Protein 3V9O (pdb70)

InterPro domains:
  IPR006156 Dihydroneopterin aldolase [PTHR42844] (16-134)
  IPR006157 Dihydroneopterin aldolase/epimerase domain [PF02152] (22-130)
  IPR006157 Dihydroneopterin aldolase/epimerase domain [SM00905] (21-132)
  IPR006157 Dihydroneopterin aldolase/epimerase domain [TIGR00526] (20-133)
  IPR043133 GTP cyclohydrolase I, C-terminal/NADPH-dependent 7-cyano-7-deazaguanine reductase [G3DSA:3.30.1130.10] (1-139)

Secondary structure (DSSP, 8-state):
-TTSTTTTTEEEEEEEEEEEEE------EEEEEEEEEEEEGGGS--SS--GGGS--THHHHHHHHHHHHT----SHHHHHHHHHHHHHSSTT--EEEEEEEETTS-TTSS-EEEEEEEE--

Solvent-accessible surface area: 7402 Å² total; per-residue (Å²): 75,76,171,81,116,98,1,65,74,6,76,98,23,119,45,171,87,30,79,20,128,10,102,16,30,121,104,106,70,82,0,7,0,22,0,6,0,1,0,14,71,100,100,1,75,56,129,94,140,97,119,169,30,51,28,56,146,75,36,2,122,96,2,0,54,107,2,28,87,144,33,174,18,111,90,18,83,69,1,0,70,26,0,0,51,26,0,21,81,67,153,23,2,36,0,0,52,0,16,0,48,40,24,97,41,108,149,129,62,138,42,58,43,38,100,35,91,118,64,72,132

CATH classification: 3.30.1130.10

Organism: Burkholderia thailandensis (strain ATCC 700388 / DSM 13276 / CCUG 48851 / CIP 106301 / E264) (NCBI:txid271848)

B-factor: mean 26.2, std 16.11, range [11.16, 100.0]

Structure (mmCIF, N/CA/C/O backbone):
data_3V9O
#
_entry.id   3V9O
#
_cell.length_a   73.984
_cell.length_b   73.984
_cell.length_c   110.976
_cell.angle_alpha   90.000
_cell.angle_beta   90.000
_cell.angle_gamma   90.000
#
_symmetry.space_group_name_H-M   'I 4 2 2'
#
loop_
_entity.id
_entity.type
_entity.pdbx_description
1 polymer 'Dihydroneopterin aldolase'
2 non-polymer 1,2-ETHANEDIOL
3 non-polymer GUANINE
4 non-polymer 'SULFATE ION'
5 water water
#
loop_
_atom_site.group_PDB
_atom_site.id
_atom_site.type_symbol
_atom_site.label_atom_id
_atom_site.label_alt_id
_atom_site.label_comp_id
_atom_site.label_asym_id
_atom_site.label_entity_id
_atom_site.label_seq_id
_atom_site.pdbx_PDB_ins_code
_atom_site.Cartn_x
_atom_site.Cartn_y
_atom_site.Cartn_z
_atom_site.occupancy
_atom_site.B_iso_or_equiv
_atom_site.auth_seq_id
_atom_site.auth_comp_id
_atom_site.auth_asym_id
_atom_site.auth_atom_id
_atom_site.pdbx_PDB_model_num
ATOM 1 N N . ALA A 1 13 ? 31.536 -37.692 25.426 1.00 50.28 9 ALA A N 1
ATOM 2 C CA . ALA A 1 13 ? 30.602 -36.721 26.009 1.00 49.72 9 ALA A CA 1
ATOM 3 C C . ALA A 1 13 ? 29.495 -37.374 26.844 1.00 45.20 9 ALA A C 1
ATOM 4 O O . ALA A 1 13 ? 29.121 -36.851 27.904 1.00 47.13 9 ALA A O 1
ATOM 6 N N . LEU A 1 14 ? 28.971 -38.508 26.375 1.00 82.70 10 LEU A N 1
ATOM 7 C CA . LEU A 1 14 ? 27.935 -39.232 27.123 1.00 71.15 10 LEU A CA 1
ATOM 8 C C . LEU A 1 14 ? 28.515 -40.003 28.331 1.00 69.20 10 LEU A C 1
ATOM 9 O O . LEU A 1 14 ? 27.787 -40.688 29.057 1.00 66.91 10 LEU A O 1
ATOM 14 N N . LEU A 1 15 ? 29.824 -39.858 28.543 1.00 75.30 11 LEU A N 1
ATOM 15 C CA . LEU A 1 15 ? 30.502 -40.378 29.733 1.00 81.72 11 LEU A CA 1
ATOM 16 C C . LEU A 1 15 ? 30.505 -39.344 30.868 1.00 85.52 11 LEU A C 1
ATOM 17 O O . LEU A 1 15 ? 30.621 -39.704 32.041 1.00 85.87 11 LEU A O 1
ATOM 22 N N . HIS A 1 16 ? 30.402 -38.061 30.510 1.00 86.11 12 HIS A N 1
ATOM 23 C CA . HIS A 1 16 ? 30.292 -36.981 31.494 1.00 88.13 12 HIS A CA 1
ATOM 24 C C . HIS A 1 16 ? 29.144 -37.329 32.445 1.00 85.29 12 HIS A C 1
ATOM 25 O O . HIS A 1 16 ? 28.082 -37.769 31.997 1.00 78.76 12 HIS A O 1
ATOM 32 N N . PRO A 1 17 ? 29.365 -37.170 33.764 1.00 87.50 13 PRO A N 1
ATOM 33 C CA . PRO A 1 17 ? 28.399 -37.607 34.787 1.00 85.89 13 PRO A CA 1
ATOM 34 C C . PRO A 1 17 ? 27.017 -36.945 34.694 1.00 80.63 13 PRO A C 1
ATOM 35 O O . PRO A 1 17 ? 26.017 -37.568 35.045 1.00 76.05 13 PRO A O 1
ATOM 39 N N . ARG A 1 18 ? 26.965 -35.704 34.222 1.00 77.70 14 ARG A N 1
ATOM 40 C CA . ARG A 1 18 ? 25.706 -34.970 34.109 1.00 77.57 14 ARG A CA 1
ATOM 41 C C . ARG A 1 18 ? 24.947 -35.366 32.841 1.00 71.14 14 ARG A C 1
ATOM 42 O O . ARG A 1 18 ? 23.798 -34.984 32.632 1.00 66.35 14 ARG A O 1
ATOM 50 N N . LEU A 1 19 ? 25.606 -36.150 32.001 1.00 38.86 15 LEU A N 1
ATOM 51 C CA . LEU A 1 19 ? 25.088 -36.504 30.683 1.00 34.62 15 LEU A CA 1
ATOM 52 C C . LEU A 1 19 ? 24.949 -38.024 30.546 1.00 33.45 15 LEU A C 1
ATOM 53 O O . LEU A 1 19 ? 24.516 -38.527 29.510 1.00 33.97 15 LEU A O 1
ATOM 58 N N . ALA A 1 20 ? 25.317 -38.754 31.591 1.00 38.03 16 ALA A N 1
ATOM 59 C CA . ALA A 1 20 ? 25.271 -40.216 31.530 1.00 41.68 16 ALA A CA 1
ATOM 60 C C . ALA A 1 20 ? 23.847 -40.787 31.376 1.00 43.85 16 ALA A C 1
ATOM 61 O O . ALA A 1 20 ? 23.672 -41.929 30.955 1.00 41.59 16 ALA A O 1
ATOM 63 N N . ASP A 1 21 ? 22.838 -40.000 31.744 1.00 33.40 17 ASP A N 1
ATOM 64 C CA . ASP A 1 21 ? 21.477 -40.467 31.653 1.00 29.73 17 ASP A CA 1
ATOM 65 C C . ASP A 1 21 ? 20.800 -39.851 30.421 1.00 25.18 17 ASP A C 1
ATOM 66 O O . ASP A 1 21 ? 19.572 -39.854 30.348 1.00 24.73 17 ASP A O 1
ATOM 71 N N . CYS A 1 22 ? 21.597 -39.353 29.477 1.00 22.66 18 CYS A N 1
ATOM 72 C CA . CYS A 1 22 ? 21.103 -38.666 28.288 1.00 17.82 18 CYS A CA 1
ATOM 73 C C . CYS A 1 22 ? 21.417 -39.461 26.997 1.00 18.86 18 CYS A C 1
ATOM 74 O O . CYS A 1 22 ? 22.339 -40.281 26.960 1.00 23.84 18 CYS A O 1
ATOM 77 N N . ARG A 1 23 ? 20.612 -39.245 25.994 1.00 15.14 19 ARG A N 1
ATOM 78 C CA . ARG A 1 23 ? 21.033 -39.532 24.608 1.00 15.63 19 ARG A CA 1
ATOM 79 C C . ARG A 1 23 ? 21.479 -38.250 23.944 1.00 15.92 19 ARG A C 1
ATOM 80 O O . ARG A 1 23 ? 21.190 -37.133 24.422 1.00 15.05 19 ARG A O 1
ATOM 88 N N . ARG A 1 24 ? 22.225 -38.399 22.871 1.00 14.61 20 ARG A N 1
ATOM 89 C CA A ARG A 1 24 ? 22.733 -37.265 22.105 0.38 15.05 20 ARG A CA 1
ATOM 90 C CA B ARG A 1 24 ? 22.721 -37.252 22.086 0.62 14.95 20 ARG A CA 1
ATOM 91 C C . ARG A 1 24 ? 22.023 -37.220 20.755 1.00 14.35 20 ARG A C 1
ATOM 92 O O . ARG A 1 24 ? 22.033 -38.206 20.011 1.00 17.54 20 ARG A O 1
ATOM 107 N N . LEU A 1 25 ? 21.372 -36.120 20.418 1.00 12.78 21 LEU A N 1
ATOM 108 C CA . LEU A 1 25 ? 20.849 -35.871 19.079 1.00 12.07 21 LEU A CA 1
ATOM 109 C C . LEU A 1 25 ? 21.866 -34.967 18.408 1.00 12.83 21 LEU A C 1
ATOM 110 O O . LEU A 1 25 ? 22.437 -34.110 19.070 1.00 14.53 21 LEU A O 1
ATOM 115 N N . TYR A 1 26 ? 22.137 -35.178 17.123 1.00 12.45 22 TYR A N 1
ATOM 116 C CA . TYR A 1 26 ? 23.202 -34.387 16.499 1.00 12.56 22 TYR A CA 1
ATOM 117 C C . TYR A 1 26 ? 22.820 -34.025 15.066 1.00 12.59 22 TYR A C 1
ATOM 118 O O . TYR A 1 26 ? 22.223 -34.778 14.314 1.00 12.86 22 TYR A O 1
ATOM 127 N N . LEU A 1 27 ? 23.284 -32.813 14.720 1.00 12.97 23 LEU A N 1
ATOM 128 C CA . LEU A 1 27 ? 23.152 -32.283 13.356 1.00 13.10 23 LEU A CA 1
ATOM 129 C C . LEU A 1 27 ? 24.564 -32.011 12.870 1.00 11.46 23 LEU A C 1
ATOM 130 O O . LEU A 1 27 ? 25.343 -31.223 13.475 1.00 13.13 23 LEU A O 1
ATOM 135 N N . ARG A 1 28 ? 24.982 -32.715 11.810 1.00 11.80 2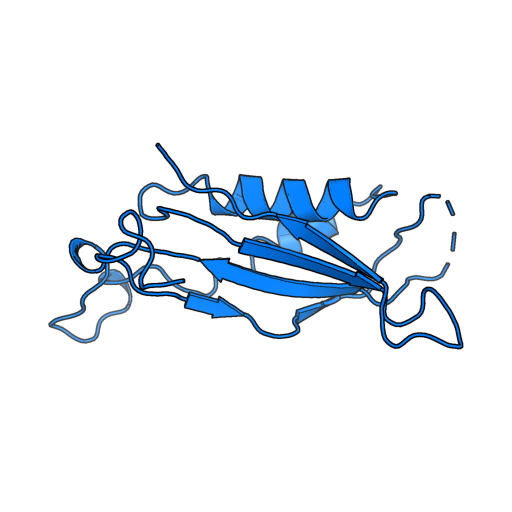4 ARG A N 1
ATOM 136 C CA . ARG A 1 28 ? 26.341 -32.602 11.301 1.00 12.76 24 ARG A CA 1
ATOM 137 C C . ARG A 1 28 ? 26.400 -31.753 10.048 1.00 12.41 24 ARG A C 1
ATOM 138 O O . ARG A 1 28 ? 25.691 -32.034 9.066 1.00 13.62 24 ARG A O 1
ATOM 146 N N . ASN A 1 29 ? 27.278 -30.749 10.107 1.00 12.74 25 ASN A N 1
ATOM 147 C CA . ASN A 1 29 ? 27.598 -29.865 8.938 1.00 12.68 25 ASN A CA 1
ATOM 148 C C . ASN A 1 29 ? 26.342 -29.317 8.267 1.00 11.41 25 ASN A C 1
ATOM 149 O O . ASN A 1 29 ? 26.100 -29.599 7.063 1.00 14.40 25 ASN A O 1
ATOM 154 N N . HIS A 1 30 ? 25.562 -28.526 9.018 1.00 11.76 26 HIS A N 1
ATOM 155 C CA . HIS A 1 30 ? 24.480 -27.780 8.433 1.00 12.91 26 HIS A CA 1
ATOM 156 C C . HIS A 1 30 ? 25.081 -26.520 7.836 1.00 12.83 26 HIS A C 1
ATOM 157 O O . HIS A 1 30 ? 25.599 -25.677 8.542 1.00 13.09 26 HIS A O 1
ATOM 164 N N . GLU A 1 31 ? 24.995 -26.378 6.530 1.00 12.75 27 GLU A N 1
ATOM 165 C CA . GLU A 1 31 ? 25.505 -25.175 5.858 1.00 13.18 27 GLU A CA 1
ATOM 166 C C . GLU A 1 31 ? 24.371 -24.168 5.648 1.00 13.45 27 GLU A C 1
ATOM 167 O O . GLU A 1 31 ? 23.250 -24.496 5.290 1.00 16.04 27 GLU A O 1
ATOM 173 N N . VAL A 1 32 ? 24.769 -22.903 5.849 1.00 13.44 28 VAL A N 1
ATOM 174 C CA . VAL A 1 32 ? 23.906 -21.782 5.520 1.00 13.77 28 VAL A CA 1
ATOM 175 C C . VAL A 1 32 ? 24.736 -20.734 4.802 1.00 14.69 28 VAL A C 1
ATOM 176 O O . VAL A 1 32 ? 25.979 -20.685 4.912 1.00 15.90 28 VAL A O 1
ATOM 180 N N . TYR A 1 33 ? 24.064 -19.862 4.060 1.00 16.94 29 TYR A N 1
ATOM 181 C CA . TYR A 1 33 ? 24.695 -18.732 3.439 1.00 16.55 29 TYR A CA 1
ATOM 182 C C . TYR A 1 33 ? 24.056 -17.498 4.073 1.00 18.18 29 TYR A C 1
ATOM 183 O O . TYR A 1 33 ? 22.816 -17.397 4.136 1.00 22.12 29 TYR A O 1
ATOM 192 N N . MET A 1 34 ? 24.902 -16.601 4.566 1.00 18.12 30 MET A N 1
ATOM 193 C CA . MET A 1 34 ? 24.353 -15.440 5.257 1.00 18.29 30 MET A CA 1
ATOM 194 C C . MET A 1 34 ? 25.364 -14.307 5.199 1.00 18.54 30 MET A C 1
ATOM 195 O O . MET A 1 34 ? 26.572 -14.502 4.902 1.00 19.54 30 MET A O 1
ATOM 200 N N . ASN A 1 35 ? 24.900 -13.090 5.500 1.00 20.42 31 ASN A N 1
ATOM 201 C CA . ASN A 1 35 ? 25.815 -11.981 5.669 1.00 22.71 31 ASN A CA 1
ATOM 202 C C . ASN A 1 35 ? 26.371 -12.068 7.086 1.00 27.57 31 ASN A C 1
ATOM 203 O O . ASN A 1 35 ? 25.612 -12.206 8.036 1.00 35.90 31 ASN A O 1
ATOM 208 N N . ILE A 1 36 ? 27.694 -12.134 7.193 1.00 24.81 32 ILE A N 1
ATOM 209 C CA . ILE A 1 36 ? 28.347 -12.277 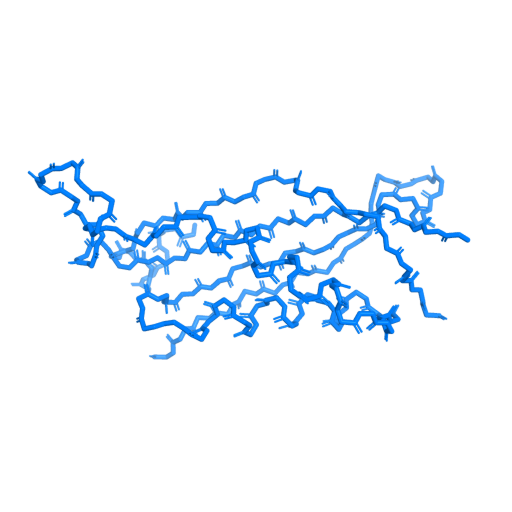8.483 1.00 24.19 32 ILE A CA 1
ATOM 210 C C . ILE A 1 36 ? 29.749 -11.745 8.305 1.00 27.86 32 ILE A C 1
ATOM 211 O O . ILE A 1 36 ? 30.354 -11.895 7.232 1.00 39.26 32 ILE A O 1
ATOM 216 N N . GLY A 1 37 ? 30.254 -11.014 9.279 1.00 26.35 33 GLY A N 1
ATOM 217 C CA . GLY A 1 37 ? 31.574 -10.465 9.114 1.00 27.15 33 GLY A CA 1
ATOM 218 C C . GLY A 1 37 ? 31.703 -9.294 10.017 1.00 41.94 33 GLY A C 1
ATOM 219 O O . GLY A 1 37 ? 30.788 -8.438 10.037 1.00 37.66 33 GLY A O 1
ATOM 220 N N . ALA A 1 38 ? 32.826 -9.261 10.748 1.00 47.33 34 ALA A N 1
ATOM 221 C CA . ALA A 1 38 ? 33.233 -8.123 11.578 1.00 50.73 34 ALA A CA 1
ATOM 222 C C . ALA A 1 38 ? 33.908 -7.038 10.747 1.00 56.76 34 ALA A C 1
ATOM 223 O O . ALA A 1 38 ? 33.245 -6.162 10.198 1.00 60.08 34 ALA A O 1
ATOM 225 N N . GLY A 1 45 ? 29.328 -9.989 -0.511 1.00 51.95 41 GLY A N 1
ATOM 226 C CA . GLY A 1 45 ? 28.251 -10.957 -0.644 1.00 47.08 41 GLY A CA 1
ATOM 227 C C . GLY A 1 45 ? 28.125 -11.952 0.514 1.00 38.14 41 GLY A C 1
ATOM 228 O O . GLY A 1 45 ? 28.902 -11.914 1.488 1.00 39.58 41 GLY A O 1
ATOM 229 N N . GLU A 1 46 ? 27.131 -12.837 0.444 1.00 35.13 42 GLU A N 1
ATOM 230 C CA . GLU A 1 46 ? 26.950 -13.787 1.508 1.00 27.91 42 GLU A CA 1
ATOM 231 C C . GLU A 1 46 ? 28.162 -14.703 1.644 1.00 25.11 42 GLU A C 1
ATOM 232 O O . GLU A 1 46 ? 28.928 -14.900 0.710 1.00 37.05 42 GLU A O 1
ATOM 238 N N . GLN A 1 47 ? 28.335 -15.207 2.842 1.00 21.52 43 GLN A N 1
ATOM 239 C CA A GLN A 1 47 ? 29.393 -16.178 3.101 0.60 21.57 43 GLN A CA 1
ATOM 240 C CA B GLN A 1 47 ? 29.387 -16.178 3.120 0.40 21.95 43 GLN A CA 1
ATOM 241 C C . GLN A 1 47 ? 28.779 -17.502 3.506 1.00 18.35 43 GLN A C 1
ATOM 242 O O . GLN A 1 47 ? 27.673 -17.590 4.044 1.00 18.45 43 GLN A O 1
ATOM 253 N N . ARG A 1 48 ? 29.505 -18.596 3.283 1.00 17.22 44 ARG A N 1
ATOM 254 C CA A ARG A 1 48 ? 29.083 -19.909 3.737 0.42 15.71 44 ARG A CA 1
ATOM 255 C CA B ARG A 1 48 ? 29.069 -19.914 3.755 0.58 15.70 44 ARG A CA 1
ATOM 256 C C . ARG A 1 48 ? 29.502 -20.108 5.191 1.00 15.62 44 ARG A C 1
ATOM 257 O O . ARG A 1 48 ? 30.660 -19.860 5.533 1.00 17.37 44 ARG A O 1
ATOM 272 N N . VAL A 1 49 ? 28.573 -20.541 6.039 1.00 13.85 45 VAL A N 1
ATOM 273 C CA . VAL A 1 49 ? 28.851 -20.838 7.456 1.00 13.66 45 VAL A CA 1
ATOM 274 C C . VAL A 1 49 ? 28.414 -22.257 7.685 1.00 13.28 45 VAL A C 1
ATOM 275 O O . VAL A 1 49 ? 27.311 -22.667 7.243 1.00 14.00 45 VAL A O 1
ATOM 279 N N . VAL A 1 50 ? 29.247 -23.073 8.367 1.00 12.40 46 VAL A N 1
ATOM 280 C CA . VAL A 1 50 ? 28.908 -24.493 8.625 1.00 12.03 46 VAL A CA 1
ATOM 281 C C . VAL A 1 50 ? 28.699 -24.647 10.136 1.00 14.44 46 VAL A C 1
ATOM 282 O O . VAL A 1 50 ? 29.558 -24.205 10.963 1.00 13.06 46 VAL A O 1
ATOM 286 N N . ILE A 1 51 ? 27.572 -25.249 10.493 1.00 12.74 47 ILE A N 1
ATOM 287 C CA . ILE A 1 51 ? 27.101 -25.295 11.898 1.00 11.86 47 ILE A CA 1
ATOM 288 C C . ILE A 1 51 ? 26.952 -26.744 12.325 1.00 12.58 47 ILE A C 1
ATOM 289 O O . ILE A 1 51 ? 26.424 -27.569 11.574 1.00 13.57 47 ILE A O 1
ATOM 294 N N . ASN A 1 52 ? 27.428 -27.094 13.511 1.00 12.48 48 ASN A N 1
ATOM 295 C CA . ASN A 1 52 ? 27.237 -28.428 14.070 1.00 12.26 48 ASN A CA 1
ATOM 296 C C . ASN A 1 52 ? 26.595 -28.280 15.413 1.00 13.28 48 ASN A C 1
ATOM 297 O O . ASN A 1 52 ? 26.910 -27.366 16.182 1.00 13.59 48 ASN A O 1
ATOM 302 N N . VAL A 1 53 ? 25.644 -29.182 15.721 1.00 12.91 49 VAL A N 1
ATOM 303 C CA . VAL A 1 53 ? 24.870 -29.076 16.986 1.00 13.37 49 VAL A CA 1
ATOM 304 C C . VAL A 1 53 ? 24.762 -30.471 17.598 1.00 13.74 49 VAL A C 1
ATOM 305 O O . VAL A 1 53 ? 24.516 -31.476 16.906 1.00 13.43 49 VAL A O 1
ATOM 309 N N . ASP A 1 54 ? 24.940 -30.509 18.924 1.00 15.19 50 ASP A N 1
ATOM 310 C CA . ASP A 1 54 ? 24.704 -31.732 19.733 1.00 15.09 50 ASP A CA 1
ATOM 311 C C . ASP A 1 54 ? 23.712 -31.304 20.815 1.00 15.12 50 ASP A C 1
ATOM 312 O O . ASP A 1 54 ? 23.896 -30.318 21.534 1.00 15.67 50 ASP A O 1
ATOM 317 N N . LEU A 1 55 ? 22.579 -32.009 20.910 1.00 15.44 51 LEU A N 1
ATOM 318 C CA . LEU A 1 55 ? 21.602 -31.745 21.941 1.00 15.56 51 LEU A CA 1
ATOM 319 C C . LEU A 1 55 ? 21.561 -32.952 22.875 1.00 14.07 51 LEU A C 1
ATOM 320 O O . LEU A 1 55 ? 21.390 -34.097 22.402 1.00 16.96 51 LEU A O 1
ATOM 325 N N . PHE A 1 56 ? 21.706 -32.760 24.180 1.00 15.26 52 PHE A N 1
ATOM 326 C CA . PHE A 1 56 ? 21.658 -33.862 25.185 1.00 15.34 52 PHE A CA 1
ATOM 327 C C . PHE A 1 56 ? 20.319 -33.836 25.851 1.00 15.92 52 PHE A C 1
ATOM 328 O O . PHE A 1 56 ? 19.981 -32.815 26.487 1.00 17.77 52 PHE A O 1
ATOM 336 N N . VAL A 1 57 ? 19.550 -34.905 25.670 1.00 16.01 53 VAL A N 1
ATOM 337 C CA . VAL A 1 57 ? 18.197 -34.999 26.219 1.00 16.17 53 VAL A CA 1
ATOM 338 C C . VAL A 1 57 ? 18.090 -36.258 27.111 1.00 17.51 53 VAL A C 1
ATOM 339 O O . VAL A 1 57 ? 18.626 -37.328 26.724 1.00 17.79 53 VAL A O 1
ATOM 343 N N . PRO A 1 58 ? 17.430 -36.199 28.256 1.00 18.73 54 PRO A N 1
ATOM 344 C CA . PRO A 1 58 ? 17.393 -37.362 29.145 1.00 18.53 54 PRO A CA 1
ATOM 345 C C . PRO A 1 58 ? 16.728 -38.575 28.489 1.00 19.10 54 PRO A C 1
ATOM 346 O O . PRO A 1 58 ? 15.693 -38.426 27.832 1.00 19.72 54 PRO A O 1
ATOM 350 N N . LEU A 1 59 ? 17.321 -39.769 28.663 1.00 20.15 55 LEU A N 1
ATOM 351 C CA . LEU A 1 59 ? 16.651 -41.008 28.277 1.00 22.75 55 LEU A CA 1
ATOM 352 C C . LEU A 1 59 ? 15.276 -41.116 28.882 1.00 22.44 55 LEU A C 1
ATOM 353 O O . LEU A 1 59 ? 14.346 -41.606 28.249 1.00 26.36 55 LEU A O 1
ATOM 358 N N . ALA A 1 60 ? 15.098 -40.692 30.143 1.00 23.65 56 ALA A N 1
ATOM 359 C CA . ALA A 1 60 ? 13.833 -40.882 30.800 1.00 24.21 56 ALA A CA 1
ATOM 360 C C . ALA A 1 60 ? 12.725 -40.098 30.109 1.00 24.93 56 ALA A C 1
ATOM 361 O O . ALA A 1 60 ? 11.532 -40.431 30.266 1.00 28.47 56 ALA A O 1
ATOM 363 N N . LEU A 1 61 ? 13.100 -39.072 29.363 1.00 23.95 57 LEU A N 1
ATOM 364 C CA . LEU A 1 61 ? 12.125 -38.251 28.657 1.00 22.51 57 LEU A CA 1
ATOM 365 C C . LEU A 1 61 ? 12.012 -38.616 27.184 1.00 23.32 57 LEU A C 1
ATOM 366 O O . LEU A 1 61 ? 11.193 -38.018 26.482 1.00 25.08 57 LEU A O 1
ATOM 371 N N . THR A 1 62 ? 12.842 -39.537 26.678 1.00 20.75 58 THR A N 1
ATOM 372 C CA . THR A 1 62 ? 12.953 -39.713 25.207 1.00 19.33 58 THR A CA 1
ATOM 373 C C . THR A 1 62 ? 13.143 -41.153 24.827 1.00 19.68 58 THR A C 1
ATOM 374 O O . THR A 1 62 ? 13.804 -41.459 23.833 1.00 21.05 58 THR A O 1
ATOM 378 N N . THR A 1 63 ? 12.573 -42.076 25.598 1.00 21.08 59 THR A N 1
ATOM 379 C CA . THR A 1 63 ? 12.707 -43.505 25.309 1.00 22.76 59 THR A CA 1
ATOM 380 C C . THR A 1 63 ? 11.383 -43.973 24.805 1.00 25.56 59 THR A C 1
ATOM 381 O O . THR A 1 63 ? 10.452 -44.117 25.590 1.00 25.83 59 THR A O 1
ATOM 385 N N . PRO A 1 64 ? 11.251 -44.162 23.480 1.00 21.38 60 PRO A N 1
ATOM 386 C CA . PRO A 1 64 ? 9.972 -44.584 22.931 1.00 24.81 60 PRO A CA 1
ATOM 387 C C . PRO A 1 64 ? 9.722 -46.039 23.197 1.00 26.45 60 PRO A C 1
ATOM 388 O O . PRO A 1 64 ? 10.600 -46.913 23.000 1.00 28.72 60 PRO A O 1
ATOM 392 N N . VAL A 1 65 ? 8.517 -46.299 23.669 1.00 26.15 61 VAL A N 1
ATOM 393 C CA . VAL A 1 65 ? 8.084 -47.664 23.834 1.00 27.68 61 VAL A CA 1
ATOM 394 C C . VAL A 1 65 ? 6.965 -47.998 22.869 1.00 28.02 61 VAL A C 1
ATOM 395 O O . VAL A 1 65 ? 6.577 -49.150 22.790 1.00 31.85 61 VAL A O 1
ATOM 399 N N . GLU A 1 66 ? 6.450 -46.993 22.145 1.00 27.36 62 GLU A N 1
ATOM 400 C CA . GLU A 1 66 ? 5.427 -47.219 21.107 1.00 28.15 62 GLU A CA 1
ATOM 401 C C . GLU A 1 66 ? 5.873 -46.729 19.745 1.00 26.92 62 GLU A C 1
ATOM 402 O O . GLU A 1 66 ? 5.062 -46.653 18.821 1.00 27.91 62 GLU A O 1
ATOM 408 N N . ASP A 1 67 ? 7.148 -46.419 19.610 1.00 23.44 63 ASP A N 1
ATOM 409 C CA . ASP A 1 67 ? 7.697 -45.915 18.338 1.00 24.06 63 ASP A CA 1
ATOM 410 C C . ASP A 1 67 ? 6.924 -44.704 17.796 1.00 28.76 63 ASP A C 1
ATOM 411 O O . ASP A 1 67 ? 6.736 -44.584 16.594 1.00 26.31 63 ASP A O 1
ATOM 416 N N . LYS A 1 68 ? 6.532 -43.799 18.691 1.00 24.69 64 LYS A N 1
ATOM 417 C CA . LYS A 1 68 ? 5.812 -42.561 18.294 1.00 24.73 64 LYS A CA 1
ATOM 418 C C . LYS A 1 68 ? 6.586 -41.289 18.563 1.00 23.48 64 LYS A C 1
ATOM 419 O O . LYS A 1 68 ? 7.262 -41.159 19.572 1.00 22.67 64 LYS A O 1
ATOM 425 N N . LEU A 1 69 ? 6.531 -40.348 17.623 1.00 23.11 65 LEU A N 1
ATOM 426 C CA . LEU A 1 69 ? 7.307 -39.144 17.673 1.00 23.03 65 LEU A CA 1
ATOM 427 C C . LEU A 1 69 ? 7.030 -38.341 18.955 1.00 25.33 65 LEU A C 1
ATOM 428 O O . LEU A 1 69 ? 7.938 -37.691 19.481 1.0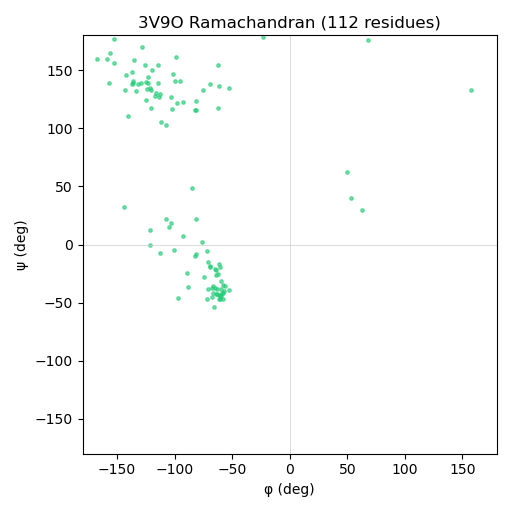0 23.13 65 LEU A O 1
ATOM 433 N N . ARG A 1 70 ? 5.788 -38.364 19.448 1.00 26.59 66 ARG A N 1
ATOM 434 C CA . ARG A 1 70 ? 5.438 -37.651 20.672 1.00 24.53 66 ARG A CA 1
ATOM 435 C C . ARG A 1 70 ? 6.220 -38.143 21.892 1.00 27.45 66 ARG A C 1
ATOM 436 O O . ARG A 1 70 ? 6.233 -37.470 22.910 1.00 29.69 66 ARG A O 1
ATOM 444 N N . GLU A 1 71 ? 6.831 -39.329 21.802 1.00 22.40 67 GLU A N 1
ATOM 445 C CA . GLU A 1 71 ? 7.598 -39.887 22.917 1.00 23.83 67 GLU A CA 1
ATOM 446 C C . GLU A 1 71 ? 9.025 -39.349 23.011 1.00 22.26 67 GLU A C 1
ATOM 447 O O . GLU A 1 71 ? 9.757 -39.700 23.941 1.00 25.82 67 GLU A O 1
ATOM 453 N N . VAL A 1 72 ? 9.478 -38.612 21.986 1.00 20.42 68 VAL A N 1
ATOM 454 C CA . VAL A 1 72 ? 10.846 -38.117 21.978 1.00 19.19 68 VAL A CA 1
ATOM 455 C C . VAL A 1 72 ? 10.935 -36.618 21.709 1.00 19.33 68 VAL A C 1
ATOM 456 O O . VAL A 1 72 ? 9.911 -35.952 21.425 1.00 22.80 68 VAL A O 1
ATOM 460 N N . VAL A 1 73 ? 12.133 -36.057 21.885 1.00 18.50 69 VAL A N 1
ATOM 461 C CA . VAL A 1 73 ? 12.405 -34.670 21.482 1.00 19.05 69 VAL A CA 1
ATOM 462 C C . VAL A 1 73 ? 12.701 -34.689 19.980 1.00 15.44 69 VAL A C 1
ATOM 463 O O . VAL A 1 73 ? 13.611 -35.349 19.533 1.00 16.39 69 VAL A O 1
ATOM 467 N N . ASP A 1 74 ? 11.832 -34.038 19.203 1.00 19.70 70 ASP A N 1
ATOM 468 C CA . ASP A 1 74 ? 11.965 -34.010 17.736 1.00 17.62 70 ASP A CA 1
ATOM 469 C C . ASP A 1 74 ? 13.274 -33.335 17.336 1.00 18.54 70 ASP A C 1
ATOM 470 O O . ASP A 1 74 ? 13.506 -32.155 17.653 1.00 20.27 70 ASP A O 1
ATOM 475 N N . TYR A 1 75 ? 14.165 -34.046 16.683 1.00 16.24 71 TYR A N 1
ATOM 476 C CA . TYR A 1 75 ? 15.434 -33.465 16.351 1.00 15.66 71 TYR A CA 1
ATOM 477 C C . TYR A 1 75 ? 15.389 -32.403 15.247 1.00 15.89 71 TYR A C 1
ATOM 478 O O . TYR A 1 75 ? 16.390 -31.673 15.086 1.00 15.78 71 TYR A O 1
ATOM 487 N N . ASP A 1 76 ? 14.228 -32.201 14.623 1.00 14.65 72 ASP A N 1
ATOM 488 C CA . ASP A 1 76 ? 14.051 -31.056 13.712 1.00 15.96 72 ASP A CA 1
ATOM 489 C C . ASP A 1 76 ? 14.242 -29.709 14.435 1.00 17.18 72 ASP A C 1
ATOM 490 O O . ASP A 1 76 ? 14.461 -28.695 13.769 1.00 18.70 72 ASP A O 1
ATOM 495 N N . LEU A 1 77 ? 14.139 -29.698 15.757 1.00 18.53 73 LEU A N 1
ATOM 496 C CA A LEU A 1 77 ? 14.366 -28.481 16.499 0.53 18.44 73 LEU A CA 1
ATOM 497 C CA B LEU A 1 77 ? 14.414 -28.512 16.587 0.47 19.03 73 LEU A CA 1
ATOM 498 C C . LEU A 1 77 ? 15.745 -27.883 16.272 1.00 17.36 73 LEU A C 1
ATOM 499 O O . LEU A 1 77 ? 15.883 -26.645 16.272 1.00 17.14 73 LEU A O 1
ATOM 508 N N . MET A 1 78 ? 16.770 -28.704 15.998 1.00 14.81 74 MET A N 1
ATOM 509 C CA . MET A 1 78 ? 18.108 -28.143 15.781 1.00 13.51 74 MET A CA 1
ATOM 510 C C . MET A 1 78 ? 18.139 -27.286 14.502 1.00 16.13 74 MET A C 1
ATOM 511 O O . MET A 1 78 ? 18.551 -26.097 14.573 1.00 15.69 74 MET A O 1
ATOM 516 N N . LYS A 1 79 ? 17.725 -27.825 13.355 1.00 14.68 75 LYS A N 1
ATOM 517 C CA . LYS A 1 79 ? 17.748 -27.043 12.134 1.00 16.37 75 LYS A CA 1
ATOM 518 C C . LYS A 1 79 ? 16.793 -25.852 12.267 1.00 18.09 75 LYS A C 1
ATOM 519 O O . LYS A 1 79 ? 17.147 -24.749 11.818 1.00 18.28 75 LYS A O 1
ATOM 525 N N . GLN A 1 80 ? 15.645 -26.020 12.904 1.00 17.61 76 GLN A N 1
ATOM 526 C CA . GLN A 1 80 ? 14.698 -24.899 13.084 1.00 19.00 76 GLN A CA 1
ATOM 527 C C . GLN A 1 80 ? 15.321 -23.759 13.864 1.00 18.72 76 GLN A C 1
ATOM 528 O O . GLN A 1 80 ? 15.098 -22.576 13.524 1.00 19.91 76 GLN A O 1
ATOM 534 N N . SER A 1 81 ? 16.014 -24.080 14.937 1.00 17.43 77 SER A N 1
ATOM 535 C CA A SER A 1 81 ? 16.696 -23.088 15.760 0.37 16.67 77 SER A CA 1
ATOM 536 C CA B SER A 1 81 ? 16.638 -23.043 15.731 0.63 18.04 77 SER A CA 1
ATOM 537 C C . SER A 1 81 ? 17.739 -22.326 14.971 1.00 18.30 77 SER A C 1
ATOM 538 O O . SER A 1 81 ? 17.840 -21.079 15.074 1.00 18.27 77 SER A O 1
ATOM 543 N N . VAL A 1 82 ? 18.553 -23.056 14.214 1.00 15.58 78 VAL A N 1
ATOM 544 C CA . VAL A 1 82 ? 19.570 -22.375 13.397 1.00 16.02 78 VAL A CA 1
ATOM 545 C C . VAL A 1 82 ? 18.860 -21.463 12.418 1.00 16.80 78 VAL A C 1
ATOM 546 O O . VAL A 1 82 ? 19.229 -20.277 12.291 1.00 17.83 78 VAL A O 1
ATOM 550 N N . ALA A 1 83 ? 17.826 -21.916 11.728 1.00 16.88 79 ALA A N 1
ATOM 551 C CA . ALA A 1 83 ? 17.144 -21.059 10.761 1.00 18.52 79 ALA A CA 1
ATOM 552 C C . ALA A 1 83 ? 16.595 -19.808 11.399 1.00 20.42 79 ALA A C 1
ATOM 553 O O . ALA A 1 83 ? 16.708 -18.689 10.810 1.00 22.28 79 ALA A O 1
ATOM 555 N N . GLN A 1 84 ? 16.011 -19.922 12.586 1.00 17.49 80 GLN A N 1
ATOM 556 C CA . GLN A 1 84 ? 15.439 -18.764 13.242 1.00 20.31 80 GLN A CA 1
ATOM 557 C C . GLN A 1 84 ? 16.540 -17.744 13.564 1.00 19.35 80 GLN A C 1
ATOM 558 O O . GLN A 1 84 ? 16.357 -16.550 13.377 1.00 21.67 80 GLN A O 1
ATOM 564 N N . CYS A 1 85 ? 17.668 -18.228 14.052 1.00 18.58 81 CYS A N 1
ATOM 565 C CA . CYS A 1 85 ? 18.769 -17.329 14.397 1.00 18.88 81 CYS A CA 1
ATOM 566 C C . CYS A 1 85 ? 19.385 -16.644 13.194 1.00 19.69 81 CYS A C 1
ATOM 567 O O . CYS A 1 85 ? 19.615 -15.412 13.215 1.00 22.82 81 CYS A O 1
ATOM 570 N N . VAL A 1 86 ? 19.569 -17.386 12.129 1.00 20.69 82 VAL A N 1
ATOM 571 C CA . VAL A 1 86 ? 20.169 -16.833 10.897 1.00 19.63 82 VAL A CA 1
ATOM 572 C C . VAL A 1 86 ? 19.200 -15.812 10.302 1.00 26.55 82 VAL A C 1
ATOM 573 O O . VAL A 1 86 ? 19.636 -14.736 9.805 1.00 26.87 82 VAL A O 1
ATOM 577 N N . ALA A 1 87 ? 17.892 -16.052 10.407 1.00 33.73 83 ALA A N 1
ATOM 578 C CA . ALA A 1 87 ? 16.895 -15.193 9.778 1.00 31.09 83 ALA A CA 1
ATOM 579 C C . ALA A 1 87 ? 16.764 -13.824 10.449 1.00 31.62 83 ALA A C 1
ATOM 580 O O . ALA A 1 87 ? 16.160 -12.892 9.882 1.00 30.85 83 ALA A O 1
ATOM 582 N N . ARG A 1 88 ? 17.299 -13.685 11.659 1.00 34.21 84 ARG A N 1
ATOM 583 C CA . ARG A 1 88 ? 17.263 -12.380 12.353 1.00 38.99 84 ARG A CA 1
ATOM 584 C C . ARG A 1 88 ? 18.157 -11.333 11.699 1.00 40.10 84 ARG A C 1
ATOM 585 O O . ARG A 1 88 ? 17.980 -10.130 11.916 1.00 37.52 84 ARG A O 1
ATOM 593 N N . GLY A 1 89 ? 19.119 -11.771 10.897 1.00 37.17 85 GLY A N 1
ATOM 594 C CA . GLY A 1 89 ? 19.944 -10.831 10.169 1.00 38.33 85 GLY A CA 1
ATOM 595 C C . GLY A 1 89 ? 20.857 -10.030 11.089 1.00 46.51 85 GLY A C 1
ATOM 596 O O . GLY A 1 89 ? 20.834 -10.175 12.320 1.00 49.59 85 GLY A O 1
ATOM 597 N N . HIS A 1 90 ? 21.695 -9.202 10.484 1.00 46.21 86 HIS A N 1
ATOM 598 C CA . HIS A 1 90 ? 22.546 -8.281 11.242 1.00 54.92 86 HIS A CA 1
ATOM 599 C C . HIS A 1 90 ? 23.575 -8.903 12.178 1.00 56.95 86 HIS A C 1
ATOM 600 O O . HIS A 1 90 ? 23.943 -8.302 13.197 1.00 55.43 86 HIS A O 1
ATOM 607 N N . ILE A 1 91 ? 24.064 -10.092 11.832 1.00 39.30 87 ILE A N 1
ATOM 608 C CA . ILE A 1 91 ? 25.100 -10.788 12.604 1.00 35.12 87 ILE A CA 1
ATOM 609 C C . ILE A 1 91 ? 26.493 -10.434 12.033 1.00 33.69 87 ILE A C 1
ATOM 610 O O . ILE A 1 91 ? 26.774 -10.648 10.840 1.00 38.19 87 ILE A O 1
ATOM 615 N N . HIS A 1 92 ? 27.366 -9.882 12.884 1.00 31.78 88 HIS A N 1
ATOM 616 C CA . HIS A 1 92 ? 28.779 -9.626 12.587 1.00 29.20 88 HIS A CA 1
ATOM 617 C C . HIS A 1 92 ? 29.803 -10.693 13.071 1.00 23.28 88 HIS A C 1
ATOM 618 O O . HIS A 1 92 ? 30.685 -11.121 12.313 1.00 27.02 88 HIS A O 1
ATOM 625 N N . LEU A 1 93 ? 29.668 -11.135 14.317 1.00 19.26 89 LEU A N 1
ATOM 626 C CA . LEU A 1 93 ? 30.602 -12.097 14.902 1.00 17.50 89 LEU A CA 1
ATOM 627 C C . LEU A 1 93 ? 30.057 -13.502 14.923 1.00 15.60 89 LEU A C 1
ATOM 628 O O . LEU A 1 93 ? 28.849 -13.731 15.152 1.00 17.20 89 LEU A O 1
ATOM 633 N N . GLN A 1 94 ? 30.934 -14.496 14.769 1.00 13.73 90 GLN A N 1
ATOM 634 C CA . GLN A 1 94 ? 30.544 -15.892 14.943 1.00 13.77 90 GLN A CA 1
ATOM 635 C C . GLN A 1 94 ? 30.010 -16.125 16.354 1.00 14.77 90 GLN A C 1
ATOM 636 O O . GLN A 1 94 ? 29.040 -16.872 16.497 1.00 15.43 90 GLN A O 1
ATOM 642 N N . GLU A 1 95 ? 30.589 -15.512 17.380 1.00 14.19 91 GLU A N 1
ATOM 643 C CA . GLU A 1 95 ? 30.090 -15.676 18.746 1.00 14.97 91 GLU A CA 1
ATOM 644 C C . GLU A 1 95 ? 28.633 -15.278 18.848 1.00 17.26 91 GLU A C 1
ATOM 645 O O . GLU A 1 95 ? 27.876 -15.950 19.535 1.00 16.20 91 GLU A O 1
ATOM 651 N N . THR A 1 96 ? 28.242 -14.213 18.165 1.00 16.92 92 THR A N 1
ATOM 652 C CA . THR A 1 96 ? 26.830 -13.776 18.241 1.00 15.91 92 THR A CA 1
ATOM 653 C C . THR A 1 96 ? 25.897 -14.873 17.732 1.00 16.98 92 THR A C 1
ATOM 654 O O . THR A 1 96 ? 24.909 -15.205 18.387 1.00 18.97 92 THR A O 1
ATOM 658 N N . LEU A 1 97 ? 26.235 -15.510 16.625 1.00 14.85 93 LEU A N 1
ATOM 659 C CA . LEU A 1 97 ? 25.396 -16.561 16.070 1.00 15.42 93 LEU A CA 1
ATOM 660 C C . LEU A 1 97 ? 25.477 -17.800 16.920 1.00 15.13 93 LEU A C 1
ATOM 661 O O . LEU A 1 97 ? 24.420 -18.396 17.224 1.00 15.92 93 LEU A O 1
ATOM 666 N N . CYS A 1 98 ? 26.671 -18.226 17.296 1.00 13.94 94 CYS A N 1
ATOM 667 C CA . CYS A 1 98 ? 26.825 -19.437 18.055 1.00 13.75 94 CYS A CA 1
ATOM 668 C C . CYS A 1 98 ? 26.097 -19.367 19.396 1.00 14.82 94 CYS A C 1
ATOM 669 O O . CYS A 1 98 ? 25.404 -20.330 19.760 1.00 14.22 94 CYS A O 1
ATOM 672 N N . ASP A 1 99 ? 26.285 -18.279 20.097 1.00 15.23 95 ASP A N 1
ATOM 673 C CA . ASP A 1 99 ? 25.663 -18.109 21.404 1.00 15.39 95 ASP A CA 1
ATOM 674 C C . ASP A 1 99 ? 24.136 -18.062 21.254 1.00 17.06 95 ASP A C 1
ATOM 675 O O . ASP A 1 99 ? 23.415 -18.607 22.140 1.00 17.25 95 ASP A O 1
ATOM 680 N N . ALA A 1 100 ? 23.607 -17.440 20.189 1.00 15.28 96 ALA A N 1
ATOM 681 C CA . ALA A 1 100 ? 22.171 -17.356 20.008 1.00 16.71 96 ALA A CA 1
ATOM 682 C C . ALA A 1 100 ? 21.566 -18.717 19.733 1.00 14.92 96 ALA A C 1
ATOM 683 O O . ALA A 1 100 ? 20.489 -19.020 20.282 1.00 16.34 96 ALA A O 1
ATOM 685 N N . ILE A 1 101 ? 22.238 -19.584 18.972 1.00 14.03 97 ILE A N 1
ATOM 686 C CA . ILE A 1 101 ? 21.734 -20.906 18.679 1.00 14.99 97 ILE A CA 1
ATOM 687 C C . ILE A 1 101 ? 21.749 -21.698 19.974 1.00 14.86 97 ILE A C 1
ATOM 688 O O . ILE A 1 101 ? 20.747 -22.385 20.305 1.00 14.69 97 ILE A O 1
ATOM 693 N N . ALA A 1 102 ? 22.850 -21.611 20.733 1.00 14.16 98 ALA A N 1
ATOM 694 C CA . ALA A 1 102 ? 22.890 -22.353 21.992 1.00 14.30 98 ALA A CA 1
ATOM 695 C C . ALA A 1 102 ? 21.798 -21.901 22.958 1.00 14.66 98 ALA A C 1
ATOM 696 O O . ALA A 1 102 ? 21.144 -22.765 23.591 1.00 16.19 98 ALA A O 1
ATOM 698 N N . ALA A 1 103 ? 21.569 -20.601 23.096 1.00 14.85 99 ALA A N 1
ATOM 699 C CA . ALA A 1 103 ? 20.534 -20.120 24.024 1.00 16.45 99 ALA A CA 1
ATOM 700 C C . ALA A 1 103 ? 19.145 -20.586 23.581 1.00 17.26 99 ALA A C 1
ATOM 701 O O . ALA A 1 103 ? 18.316 -21.002 24.439 1.00 17.71 99 ALA A O 1
ATOM 703 N N . SER A 1 104 ? 18.870 -20.512 22.283 1.00 15.91 100 SER A N 1
ATOM 704 C CA . SER A 1 104 ? 17.595 -20.989 21.771 1.00 14.98 100 SER A CA 1
ATOM 705 C C . SER A 1 104 ? 17.362 -22.450 22.107 1.00 15.50 100 SER A C 1
ATOM 706 O O . SER A 1 104 ? 16.267 -22.822 22.550 1.00 17.53 100 SER A O 1
ATOM 709 N N . LEU A 1 105 ? 18.369 -23.292 21.884 1.00 14.13 101 LEU A N 1
ATOM 710 C CA . LEU A 1 105 ? 18.178 -24.729 22.072 1.00 14.09 101 LEU A CA 1
ATOM 711 C C . LEU A 1 105 ? 18.127 -25.134 23.562 1.00 14.16 101 LEU A C 1
ATOM 712 O O . LEU A 1 105 ? 17.470 -26.133 23.893 1.00 16.05 101 LEU A O 1
ATOM 717 N N . LEU A 1 106 ? 18.785 -24.375 24.440 1.00 14.40 102 LEU A N 1
ATOM 718 C CA . LEU A 1 106 ? 18.681 -24.618 25.878 1.00 16.27 102 LEU A CA 1
ATOM 719 C C . LEU A 1 106 ? 17.310 -24.277 26.385 1.00 17.11 102 LEU A C 1
ATOM 720 O O . LEU A 1 106 ? 16.950 -24.728 27.474 1.00 18.75 102 LEU A O 1
ATOM 725 N N . ALA A 1 107 ? 16.503 -23.494 25.658 1.00 16.99 103 ALA A N 1
ATOM 726 C CA . ALA A 1 107 ? 15.239 -22.987 26.210 1.00 16.62 103 ALA A CA 1
ATOM 727 C C . ALA A 1 107 ? 14.100 -23.991 26.057 1.00 20.33 103 ALA A C 1
ATOM 728 O O . ALA A 1 107 ? 13.009 -23.668 25.589 1.00 24.02 103 ALA A O 1
ATOM 730 N N . HIS A 1 108 ? 14.347 -25.252 26.442 1.00 19.19 104 HIS A N 1
ATOM 731 C CA . HIS A 1 108 ? 13.400 -26.357 26.265 1.00 19.91 104 HIS A CA 1
ATOM 732 C C . HIS A 1 108 ? 13.544 -27.230 27.499 1.00 21.00 104 HIS A C 1
ATOM 733 O O . HIS A 1 108 ? 14.670 -27.546 27.931 1.00 22.36 104 HIS A O 1
ATOM 740 N N . ASP A 1 109 ? 12.434 -27.613 28.106 1.00 17.24 105 ASP A N 1
ATOM 741 C CA . ASP A 1 109 ? 12.472 -28.397 29.327 1.00 19.41 105 ASP A CA 1
ATOM 742 C C . ASP A 1 109 ? 13.256 -29.712 29.204 1.00 22.42 105 ASP A C 1
ATOM 743 O O . ASP A 1 109 ? 13.861 -30.181 30.169 1.00 24.04 105 ASP A O 1
ATOM 748 N N . ALA A 1 110 ? 13.189 -30.359 28.044 1.00 18.87 106 ALA A N 1
ATOM 749 C CA . ALA A 1 110 ? 13.803 -31.684 27.945 1.00 19.72 106 ALA A CA 1
ATOM 750 C C . ALA A 1 110 ? 15.238 -31.600 27.451 1.00 18.69 106 ALA A C 1
ATOM 751 O O . ALA A 1 110 ? 15.798 -32.689 27.156 1.00 21.68 106 ALA A O 1
ATOM 753 N N . VAL A 1 111 ? 15.838 -30.397 27.306 1.00 17.39 107 VAL A N 1
ATOM 754 C CA . VAL A 1 111 ? 17.236 -30.280 26.916 1.00 17.08 107 VAL A CA 1
ATOM 755 C C . VAL A 1 111 ? 18.079 -30.078 28.183 1.00 19.98 107 VAL A C 1
ATOM 756 O O . VAL A 1 111 ? 17.873 -29.102 28.951 1.00 22.77 107 VAL A O 1
ATOM 760 N N . ARG A 1 112 ? 19.040 -30.968 28.414 1.00 17.20 108 ARG A N 1
ATOM 761 C CA . ARG A 1 112 ? 19.986 -30.913 29.524 1.00 18.70 108 ARG A CA 1
ATOM 762 C C . ARG A 1 112 ? 21.217 -30.106 29.155 1.00 19.91 108 ARG A C 1
ATOM 763 O O . ARG A 1 112 ? 21.804 -29.426 29.983 1.00 20.12 108 ARG A O 1
ATOM 771 N N . ALA A 1 113 ? 21.676 -30.210 27.887 1.00 15.95 109 ALA A N 1
ATOM 772 C CA . ALA A 1 113 ? 22.915 -29.547 27.465 1.00 15.40 109 ALA A CA 1
ATOM 773 C C . ALA A 1 113 ? 22.937 -29.369 25.966 1.00 14.40 109 ALA A C 1
ATOM 774 O O . ALA A 1 113 ? 22.208 -30.124 25.262 1.00 15.21 109 ALA A O 1
ATOM 776 N N . VAL A 1 114 ? 23.751 -28.447 25.494 1.00 14.49 110 VAL A N 1
ATOM 777 C CA A VAL A 1 114 ? 23.921 -28.301 24.055 0.62 14.38 110 VAL A CA 1
ATOM 778 C CA B VAL A 1 114 ? 23.926 -28.245 24.049 0.38 13.99 110 VAL A C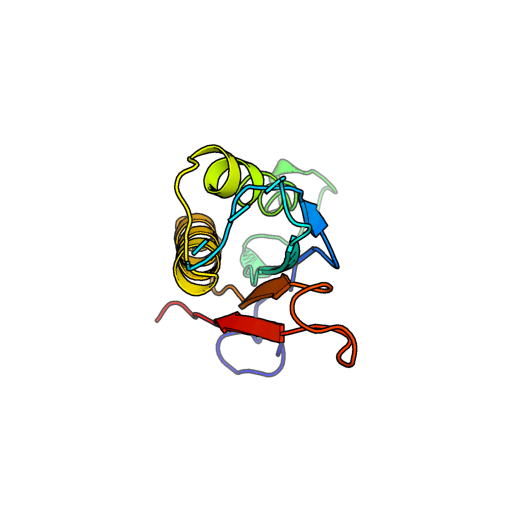A 1
ATOM 779 C C . VAL A 1 114 ? 25.363 -27.943 23.728 1.00 16.57 110 VAL A C 1
ATOM 780 O O . VAL A 1 114 ? 26.044 -27.227 24.491 1.00 16.95 110 VAL A O 1
ATOM 787 N N . ARG A 1 115 ? 25.856 -28.478 22.608 1.00 14.34 111 ARG A N 1
ATOM 788 C CA . ARG A 1 115 ? 27.158 -28.091 22.065 1.00 14.76 111 ARG A CA 1
ATOM 789 C C . ARG A 1 115 ? 26.800 -27.455 20.709 1.00 13.12 111 ARG A C 1
ATOM 790 O O . ARG A 1 115 ? 26.075 -28.105 19.907 1.00 15.66 111 ARG A O 1
ATOM 798 N N . VAL A 1 116 ? 27.300 -26.272 20.398 1.00 13.05 112 VAL A N 1
ATOM 799 C CA . VAL A 1 116 ? 27.115 -25.626 19.094 1.00 12.42 112 VAL A CA 1
ATOM 800 C C . VAL A 1 116 ? 28.455 -25.105 18.627 1.00 12.77 112 VAL A C 1
ATOM 801 O O . VAL A 1 116 ? 29.211 -24.515 19.392 1.00 13.17 112 VAL A O 1
ATOM 805 N N . SER A 1 117 ? 28.792 -25.405 17.374 1.00 11.78 113 SER A N 1
ATOM 806 C CA . SER A 1 117 ? 29.932 -24.768 16.714 1.00 13.18 113 SER A CA 1
ATOM 807 C C . SER A 1 117 ? 29.442 -24.097 15.439 1.00 11.16 113 SER A C 1
ATOM 808 O O . SER A 1 117 ? 28.569 -24.610 14.712 1.00 12.67 113 SER A O 1
ATOM 811 N N . THR A 1 118 ? 30.049 -22.964 15.153 1.00 12.14 114 THR A N 1
ATOM 812 C CA . THR A 1 118 ? 29.958 -22.318 13.833 1.00 12.32 114 THR A CA 1
ATOM 813 C C . THR A 1 118 ? 31.353 -22.219 13.262 1.00 13.18 114 THR A C 1
ATOM 814 O O . THR A 1 118 ? 32.328 -22.149 14.014 1.00 13.18 114 THR A O 1
ATOM 818 N N . GLU A 1 119 ? 31.464 -22.248 11.924 1.00 12.66 115 GLU A N 1
ATOM 819 C CA . GLU A 1 119 ? 32.790 -22.039 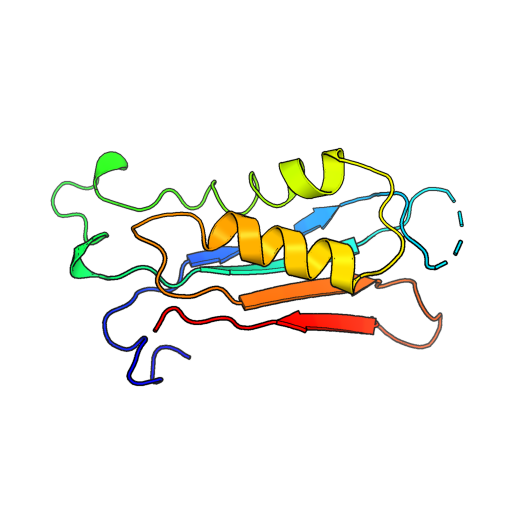11.320 1.00 12.24 115 GLU A CA 1
ATOM 820 C C . GLU A 1 119 ? 32.594 -21.461 9.958 1.00 12.57 115 GLU A C 1
ATOM 821 O O . GLU A 1 119 ? 31.584 -21.629 9.280 1.00 12.77 115 GLU A O 1
ATOM 827 N N . LYS A 1 120 ? 33.665 -20.764 9.521 1.00 12.91 116 LYS A N 1
ATOM 828 C CA . LYS A 1 120 ? 33.737 -20.195 8.185 1.00 13.88 116 LYS A CA 1
ATOM 829 C C . LYS A 1 120 ? 34.787 -20.920 7.389 1.00 14.10 116 LYS A C 1
ATOM 830 O O . LYS A 1 120 ? 36.015 -20.710 7.585 1.00 15.66 116 LYS A O 1
ATOM 836 N N . PRO A 1 121 ? 34.363 -21.769 6.453 1.00 12.97 117 PRO A N 1
ATOM 837 C CA . PRO A 1 121 ? 35.359 -22.467 5.605 1.00 13.75 117 PRO A CA 1
ATOM 838 C C . PRO A 1 121 ? 36.188 -21.533 4.764 1.00 15.73 117 PRO A C 1
ATOM 839 O O . PRO A 1 121 ? 37.304 -21.958 4.379 1.00 16.43 117 PRO A O 1
ATOM 843 N N . ASP A 1 122 ? 35.677 -20.355 4.444 1.00 16.14 118 ASP A N 1
ATOM 844 C CA . ASP A 1 122 ? 36.395 -19.463 3.487 1.00 15.76 118 ASP A CA 1
ATOM 845 C C . ASP A 1 122 ? 37.061 -18.310 4.186 1.00 16.76 118 ASP A C 1
ATOM 846 O O . ASP A 1 122 ? 37.489 -17.361 3.450 1.00 18.19 118 ASP A O 1
ATOM 851 N N . ALA A 1 123 ? 37.230 -18.331 5.492 1.00 14.71 119 ALA A N 1
ATOM 852 C CA . ALA A 1 123 ? 37.925 -17.219 6.144 1.00 16.15 119 ALA A CA 1
ATOM 853 C C . ALA A 1 123 ? 39.337 -17.001 5.617 1.00 15.18 119 ALA A C 1
ATOM 854 O O . ALA A 1 123 ? 39.755 -15.839 5.410 1.00 17.25 119 ALA A O 1
ATOM 856 N N . TYR A 1 124 ? 40.075 -18.081 5.385 1.00 14.17 120 TYR A N 1
ATOM 857 C CA . TYR A 1 124 ? 41.464 -17.946 4.969 1.00 14.24 120 TYR A CA 1
ATOM 858 C C . TYR A 1 124 ? 41.748 -18.922 3.839 1.00 15.39 120 TYR A C 1
ATOM 859 O O . TYR A 1 124 ? 41.371 -20.115 3.960 1.00 15.67 120 TYR A O 1
ATOM 868 N N . PRO A 1 125 ? 42.495 -18.517 2.815 1.00 14.32 121 PRO A N 1
ATOM 869 C CA . PRO A 1 125 ? 42.773 -19.437 1.677 1.00 15.16 121 PRO A CA 1
ATOM 870 C C . PRO A 1 125 ? 43.591 -20.681 2.073 1.00 16.56 121 PRO A C 1
ATOM 871 O O . PRO A 1 125 ? 43.467 -21.730 1.399 1.00 17.57 121 PRO A O 1
ATOM 875 N N . ASP A 1 126 ? 44.397 -20.571 3.141 1.00 14.27 122 ASP A N 1
ATOM 876 C CA . ASP A 1 126 ? 45.325 -21.661 3.522 1.00 14.76 122 ASP A CA 1
ATOM 8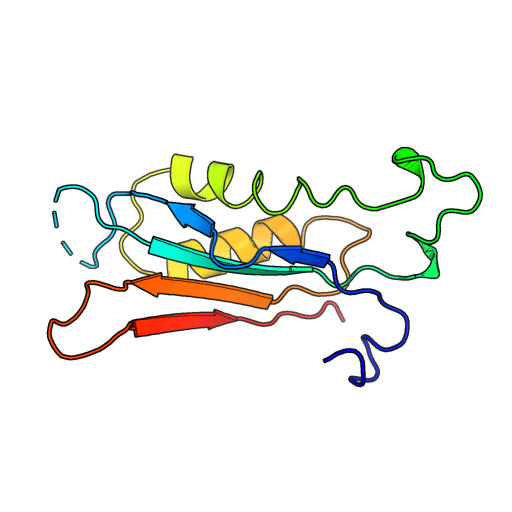77 C C . ASP A 1 126 ? 44.861 -22.397 4.776 1.00 13.51 122 ASP A C 1
ATOM 878 O O . ASP A 1 126 ? 45.673 -23.079 5.412 1.00 15.49 122 ASP A O 1
ATOM 883 N N . CYS A 1 127 ? 43.577 -22.343 5.109 1.00 13.61 123 CYS A N 1
ATOM 884 C CA . CYS A 1 127 ? 43.009 -23.090 6.229 1.00 13.23 123 CYS A CA 1
ATOM 885 C C . CYS A 1 127 ? 41.694 -23.697 5.827 1.00 15.91 123 CYS A C 1
ATOM 886 O O . CYS A 1 127 ? 40.936 -23.082 5.010 1.00 18.31 123 CYS A O 1
ATOM 889 N N . ASP A 1 128 ? 41.343 -24.848 6.371 1.00 12.94 124 ASP A N 1
ATOM 890 C CA . ASP A 1 128 ? 40.043 -25.454 6.078 1.00 13.42 124 ASP A CA 1
ATOM 891 C C . ASP A 1 128 ? 38.906 -24.665 6.725 1.00 13.63 124 ASP A C 1
ATOM 892 O O . ASP A 1 128 ? 37.798 -24.610 6.153 1.00 16.21 124 ASP A O 1
ATOM 897 N N . ALA A 1 129 ? 39.092 -24.152 7.940 1.00 12.15 125 ALA A N 1
ATOM 898 C CA . ALA A 1 129 ? 38.033 -23.362 8.613 1.00 11.92 125 ALA A CA 1
ATOM 899 C C . ALA A 1 129 ? 38.544 -22.635 9.821 1.00 12.06 125 ALA A C 1
ATOM 900 O O . ALA A 1 129 ? 39.602 -23.040 10.366 1.00 13.09 125 ALA A O 1
ATOM 902 N N . VAL A 1 130 ? 37.848 -21.601 10.255 1.00 11.32 126 VAL A N 1
ATOM 903 C CA . VAL A 1 130 ? 38.063 -21.046 11.585 1.00 11.64 126 VAL A CA 1
ATOM 904 C C . VAL A 1 130 ? 36.669 -20.961 12.202 1.00 11.71 126 VAL A C 1
ATOM 905 O O . VAL A 1 130 ? 35.716 -20.549 11.528 1.00 12.95 126 VAL A O 1
ATOM 909 N N . GLY A 1 131 ? 36.598 -21.304 13.473 1.00 11.51 127 GLY A N 1
ATOM 910 C CA . GLY A 1 131 ? 35.292 -21.401 14.118 1.00 12.39 127 GLY A CA 1
ATOM 911 C C . GLY A 1 131 ? 35.340 -21.155 15.592 1.00 11.58 127 GLY A C 1
ATOM 912 O O . GLY A 1 131 ? 36.351 -20.890 16.232 1.00 12.30 127 GLY A O 1
ATOM 913 N N . VAL A 1 132 ? 34.107 -21.192 16.133 1.00 12.34 128 VAL A N 1
ATOM 914 C CA . VAL A 1 132 ? 33.796 -20.935 17.541 1.00 11.81 128 VAL A CA 1
ATOM 915 C C . VAL A 1 132 ? 32.887 -22.036 18.065 1.00 11.91 128 VAL A C 1
ATOM 916 O O . VAL A 1 132 ? 31.926 -22.418 17.357 1.00 13.39 128 VAL A O 1
ATOM 920 N N . GLU A 1 133 ? 33.127 -22.515 19.279 1.00 13.80 129 GLU A N 1
ATOM 921 C CA . GLU A 1 133 ? 32.270 -23.575 19.855 1.00 13.65 129 GLU A CA 1
ATOM 922 C C . GLU A 1 133 ? 31.961 -23.236 21.290 1.00 13.64 129 GLU A C 1
ATOM 923 O O . GLU A 1 133 ? 32.829 -22.763 22.051 1.00 13.74 129 GLU A O 1
ATOM 929 N N . VAL A 1 134 ? 30.716 -23.514 21.680 1.00 14.70 130 VAL A N 1
ATOM 930 C CA . VAL A 1 134 ? 30.322 -23.481 23.083 1.00 14.77 130 VAL A CA 1
ATOM 931 C C . VAL A 1 134 ? 29.691 -24.787 23.508 1.00 13.84 130 VAL A C 1
ATOM 932 O O . VAL A 1 134 ? 29.123 -25.506 22.660 1.00 14.86 130 VAL A O 1
ATOM 936 N N . PHE A 1 135 ? 29.755 -25.105 24.779 1.00 15.97 131 PHE A N 1
ATOM 937 C CA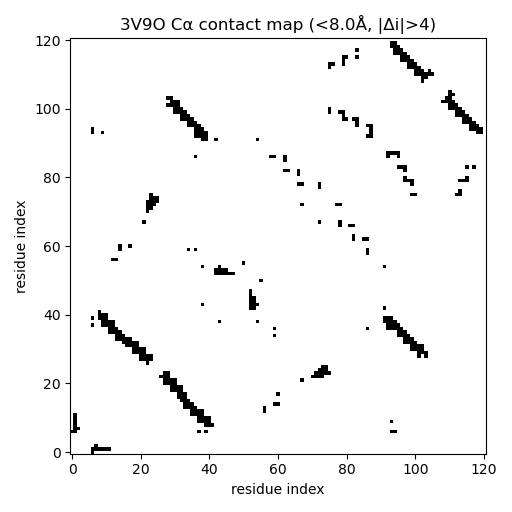 . PHE A 1 135 ? 29.127 -26.315 25.355 1.00 17.35 131 PHE A CA 1
ATOM 938 C C . PHE A 1 135 ? 28.552 -25.894 26.688 1.00 19.38 131 PHE A C 1
ATOM 939 O O . PHE A 1 135 ? 29.299 -25.538 27.605 1.00 23.79 131 PHE A O 1
ATOM 947 N N . ARG A 1 136 ? 27.250 -25.870 26.751 1.00 16.89 132 ARG A N 1
ATOM 948 C CA A ARG A 1 136 ? 26.557 -25.413 27.943 0.49 20.96 132 ARG A CA 1
ATOM 949 C CA B ARG A 1 136 ? 26.510 -25.387 27.912 0.51 20.63 132 ARG A CA 1
ATOM 950 C C . ARG A 1 136 ? 25.706 -26.522 28.532 1.00 19.50 132 ARG A C 1
ATOM 951 O O . ARG A 1 136 ? 24.944 -27.191 27.842 1.00 17.69 132 ARG A O 1
ATOM 966 N N . ILE A 1 137 ? 25.838 -26.706 29.840 1.00 22.98 133 ILE A N 1
ATOM 967 C CA . ILE A 1 137 ? 25.080 -27.739 30.550 1.00 23.69 133 ILE A CA 1
ATOM 968 C C . ILE A 1 137 ? 24.239 -27.089 31.604 1.00 26.14 133 ILE A C 1
ATOM 969 O O . ILE A 1 137 ? 24.736 -26.251 32.373 1.00 31.40 133 ILE A O 1
ATOM 974 N N . LYS A 1 138 ? 22.960 -27.455 31.695 1.00 23.81 134 LYS A N 1
ATOM 975 C CA . LYS A 1 138 ? 22.156 -26.921 32.783 1.00 26.68 134 LYS A CA 1
ATOM 976 C C . LYS A 1 138 ? 22.569 -27.475 34.156 1.00 31.33 134 LYS A C 1
ATOM 977 O 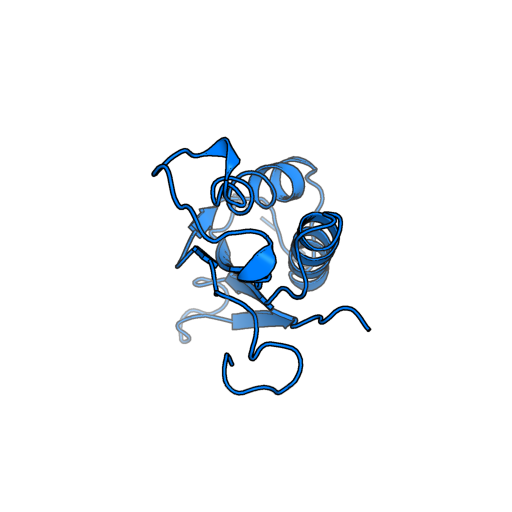O . LYS A 1 138 ? 22.816 -28.672 34.280 1.00 36.16 134 LYS A O 1
ATOM 983 N N . ASP A 1 139 ? 22.615 -26.612 35.171 1.00 38.28 135 ASP A N 1
ATOM 984 C CA . ASP A 1 139 ? 22.934 -27.021 36.545 1.00 47.03 135 ASP A CA 1
ATOM 985 C C . ASP A 1 139 ? 21.864 -27.941 37.160 1.00 50.57 135 ASP A C 1
ATOM 986 O O . ASP A 1 139 ? 20.731 -28.021 36.663 1.00 45.92 135 ASP A O 1
#

Foldseek 3Di:
DCVPPLQVQWDKDKDFFDWDWADEACNTFIKTKIKIWTFGCVQAPDPPPDPNSHDPSVQLVVLLVVLRVVHDHYDLCSSQVSSQVSRVPDPRTFKMKMKMWGCVPDPPDRIDIDIDIDGDD

Nearest PDB structures (foldseek):
  3v9o-assembly1_A  TM=1.008E+00  e=6.145E-26  Burkholderia thailandensis E264
  5f3m-assembly1_A  TM=8.951E-01  e=4.904E-08  Bacillus anthracis str. 'Ames Ancestor'
  7su6-assembly1_C  TM=8.912E-01  e=1.159E-07  Yersinia pestis
  7su8-assembly1_B  TM=8.476E-01  e=1.025E-07  Yersinia pestis
  2cg8-assembly1_C-2  TM=8.083E-01  e=1.679E-05  Streptococcus pneumoniae

Radius of gyration: 15.46 Å; Cα contacts (8 Å, |Δi|>4): 249; chains: 1; bounding box: 40×40×37 Å

Sequence (121 aa):
ALLHPRLADCRRRLYLRNHEVYMNIGAGEQQRRVVINVDLFVPLALTTPVEDKLREVVDYDLLMKQSSVAQCVARGHIHLQETLCDAIAASLLAHDAVRAVVRVSTEKPDAYPDCDAVGVEVFRRIKD